Protein AF-A0A943BNL5-F1 (afdb_monomer)

Secondary structure (DSSP, 8-state):
--SS-HHHHHHHHTSS-HHHHHHHHHHH-S--HHHHHHHHHHH-TTHHHHHHHHH----

Nearest PDB structures (f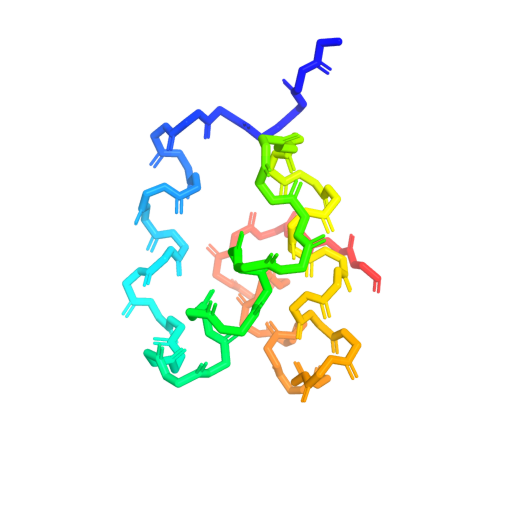oldseek):
  7yhr-assembly1_A  TM=5.767E-01  e=2.933E+00  Pseudomonas delhiensis
  6ws0-assembly1_HHH-2  TM=3.788E-01  e=3.343E+00  Homo sapiens
  2mtc-assembly1_A  TM=4.048E-01  e=6.863E+00  Borreliella burgdorferi N40

pLDDT: mean 95.12, std 5.56, range [60.22, 98.19]

Solvent-accessible surface area (backbone atoms only — not comparable to full-atom values): 3663 Å² total; per-residue (Å²): 130,78,91,59,50,68,74,56,50,57,59,55,55,72,78,50,58,67,68,62,49,54,49,48,47,71,76,48,62,90,65,56,63,65,61,50,50,53,53,44,30,74,78,36,61,72,53,43,54,53,34,35,76,77,66,75,39,88,129

Mean predicted aligned error: 2.43 Å

Structure (mmCIF, N/CA/C/O backbone):
data_AF-A0A943BNL5-F1
#
_entry.id   AF-A0A943BNL5-F1
#
loop_
_atom_site.group_PDB
_atom_site.id
_atom_site.type_symbol
_atom_site.label_atom_id
_atom_site.label_alt_id
_atom_site.label_comp_id
_atom_site.label_asym_id
_atom_site.label_entity_id
_atom_site.label_seq_id
_atom_site.pdbx_PDB_ins_code
_atom_site.Cartn_x
_atom_site.Cartn_y
_atom_site.Cartn_z
_atom_site.occupancy
_atom_site.B_iso_or_equiv
_atom_site.auth_seq_id
_atom_site.auth_comp_id
_atom_site.aut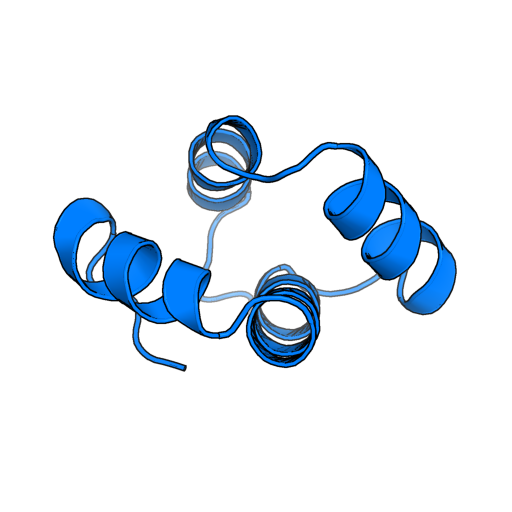h_asym_id
_atom_site.auth_atom_id
_atom_site.pdbx_PDB_model_num
ATOM 1 N N . MET A 1 1 ? 0.858 0.273 -21.794 1.00 60.22 1 MET A N 1
ATOM 2 C CA . MET A 1 1 ? 1.527 1.279 -20.944 1.00 60.22 1 MET A CA 1
ATOM 3 C C . MET A 1 1 ? 0.777 1.270 -19.631 1.00 60.22 1 MET A C 1
ATOM 5 O O . MET A 1 1 ? -0.439 1.391 -19.689 1.00 60.22 1 MET A O 1
ATOM 9 N N . SER A 1 2 ? 1.459 1.020 -18.514 1.00 79.31 2 SER A N 1
ATOM 10 C CA . SER A 1 2 ? 0.814 1.054 -17.197 1.00 79.31 2 SER A CA 1
ATOM 11 C C . SER A 1 2 ? 0.352 2.485 -16.911 1.00 79.31 2 SER A C 1
ATOM 13 O O . SER A 1 2 ? 1.156 3.409 -17.051 1.00 79.31 2 SER A O 1
ATOM 15 N N . TRP A 1 3 ? -0.913 2.687 -16.545 1.00 88.44 3 TRP A N 1
ATOM 16 C CA . TRP A 1 3 ? -1.417 3.974 -16.050 1.00 88.44 3 TRP A CA 1
ATOM 17 C C . TRP A 1 3 ? -1.168 4.150 -14.549 1.00 88.44 3 TRP A C 1
ATOM 19 O O . TRP A 1 3 ? -1.429 5.220 -13.997 1.00 88.44 3 TRP A O 1
ATOM 29 N N . ILE A 1 4 ? -0.589 3.136 -13.900 1.00 93.44 4 ILE A N 1
ATOM 30 C CA . ILE A 1 4 ? -0.072 3.210 -12.536 1.00 93.44 4 ILE A CA 1
ATOM 31 C C . ILE A 1 4 ? 1.462 3.159 -12.593 1.00 93.44 4 ILE A C 1
ATOM 33 O O . ILE A 1 4 ? 2.052 2.087 -12.764 1.00 93.44 4 ILE A O 1
ATOM 37 N N . PRO A 1 5 ? 2.147 4.308 -12.463 1.00 93.62 5 PRO A N 1
ATOM 38 C CA . PRO A 1 5 ? 3.600 4.343 -12.365 1.00 93.62 5 PRO A CA 1
ATOM 39 C C . PRO A 1 5 ? 4.106 3.525 -11.173 1.00 93.62 5 PRO A C 1
ATOM 41 O O . PRO A 1 5 ? 3.439 3.458 -10.137 1.00 93.62 5 PRO A O 1
ATOM 44 N N . GLN A 1 6 ? 5.317 2.970 -11.285 1.00 92.12 6 GLN A N 1
ATOM 45 C CA . GLN A 1 6 ? 5.928 2.186 -10.205 1.00 92.12 6 GLN A CA 1
ATOM 46 C C . GLN A 1 6 ? 5.992 2.978 -8.890 1.00 92.12 6 GLN A C 1
ATOM 48 O O . GLN A 1 6 ? 5.632 2.447 -7.849 1.00 92.12 6 GLN A O 1
ATOM 53 N N . GLU A 1 7 ? 6.307 4.278 -8.944 1.00 95.00 7 GLU A N 1
ATOM 54 C CA . GLU A 1 7 ? 6.316 5.151 -7.758 1.00 95.00 7 GLU A CA 1
ATOM 55 C C . GLU A 1 7 ? 4.960 5.223 -7.034 1.00 95.00 7 GLU A C 1
ATOM 57 O O . GLU A 1 7 ? 4.905 5.352 -5.810 1.00 95.00 7 GLU A O 1
ATOM 62 N N . LYS A 1 8 ? 3.848 5.138 -7.778 1.00 95.88 8 LYS A N 1
ATOM 63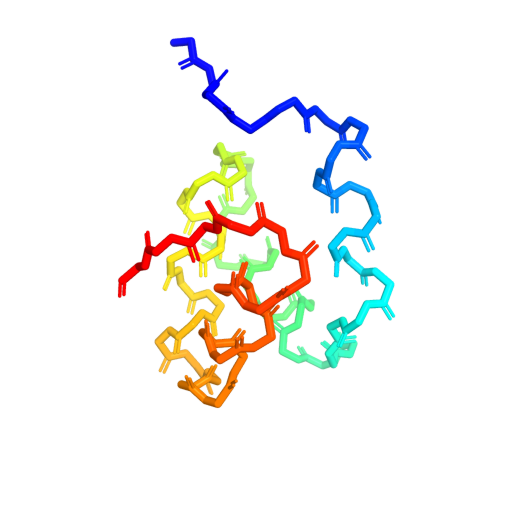 C CA . LYS A 1 8 ? 2.497 5.161 -7.214 1.00 95.88 8 LYS A CA 1
ATOM 64 C C . LYS A 1 8 ? 2.190 3.801 -6.599 1.00 95.88 8 LYS A C 1
ATOM 66 O O . LYS A 1 8 ? 1.677 3.743 -5.486 1.00 95.88 8 LYS A O 1
ATOM 71 N N . MET A 1 9 ? 2.570 2.722 -7.283 1.00 95.69 9 MET A N 1
ATOM 72 C CA . MET A 1 9 ? 2.438 1.358 -6.775 1.00 95.69 9 MET A CA 1
ATOM 73 C C . MET A 1 9 ? 3.236 1.141 -5.481 1.00 95.69 9 MET A C 1
ATOM 75 O O . MET A 1 9 ? 2.716 0.551 -4.535 1.00 95.69 9 MET A O 1
ATOM 79 N N . ASP A 1 10 ? 4.457 1.671 -5.397 1.00 95.88 10 ASP A N 1
ATOM 80 C CA . ASP A 1 10 ? 5.302 1.562 -4.205 1.00 95.88 10 ASP A CA 1
ATOM 81 C C . ASP A 1 10 ? 4.631 2.222 -2.992 1.00 95.88 10 ASP A C 1
ATOM 83 O O . ASP A 1 10 ? 4.577 1.613 -1.921 1.00 95.88 10 ASP A O 1
ATOM 87 N N . LYS A 1 11 ? 4.030 3.409 -3.175 1.00 97.81 11 LYS A N 1
ATOM 88 C CA . LYS A 1 11 ? 3.240 4.102 -2.139 1.00 97.81 11 LYS A CA 1
ATOM 89 C C . LYS A 1 11 ? 2.008 3.301 -1.721 1.00 97.81 11 LYS A C 1
ATOM 91 O O . LYS A 1 11 ? 1.784 3.120 -0.529 1.00 97.81 11 LYS A O 1
ATOM 96 N N . ILE A 1 12 ? 1.239 2.781 -2.680 1.00 97.50 12 ILE A N 1
ATOM 97 C CA . ILE A 1 12 ? 0.055 1.951 -2.399 1.00 97.50 12 ILE A CA 1
ATOM 98 C C . ILE A 1 12 ? 0.451 0.704 -1.593 1.00 97.50 12 ILE A C 1
ATOM 100 O O . ILE A 1 12 ? -0.246 0.311 -0.658 1.00 97.50 12 ILE A O 1
ATOM 104 N N . SER A 1 13 ? 1.604 0.107 -1.906 1.00 96.06 13 SER A N 1
ATOM 105 C CA . SER A 1 13 ? 2.074 -1.127 -1.271 1.00 96.06 13 SER A CA 1
ATOM 106 C C . SER A 1 13 ? 2.347 -1.003 0.234 1.00 96.06 13 SER A C 1
ATOM 108 O O . SER A 1 13 ? 2.384 -2.027 0.917 1.00 96.06 13 SER A O 1
ATOM 110 N N . VAL A 1 14 ? 2.517 0.223 0.748 1.00 97.25 14 VAL A N 1
ATOM 111 C CA . VAL A 1 14 ? 2.698 0.515 2.181 1.00 97.25 14 VAL A CA 1
ATOM 112 C C . VAL A 1 14 ? 1.412 0.270 2.974 1.00 97.25 14 VAL A C 1
ATOM 114 O O . VAL A 1 14 ? 1.481 -0.107 4.140 1.00 97.25 14 VAL A O 1
ATOM 117 N N . TYR A 1 15 ? 0.249 0.433 2.342 1.00 97.62 15 TYR A N 1
ATOM 118 C CA . TYR A 1 15 ? -1.06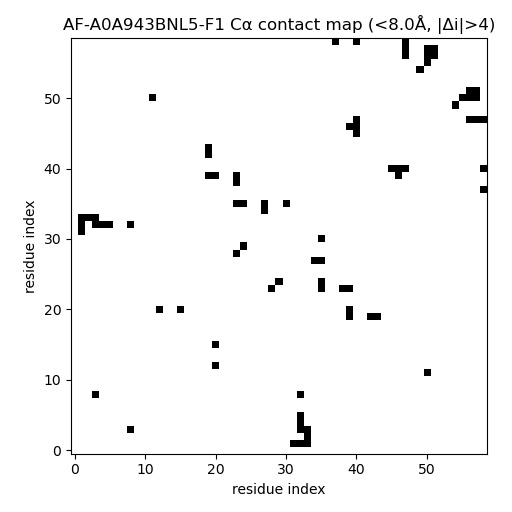0 0.254 2.975 1.00 97.62 15 TYR A CA 1
ATOM 119 C C . TYR A 1 15 ? -1.573 -1.191 2.899 1.00 97.62 15 TYR A C 1
ATOM 121 O O . TYR A 1 15 ? -2.596 -1.519 3.494 1.00 97.62 15 TYR A O 1
ATOM 129 N N . MET A 1 16 ? -0.892 -2.063 2.152 1.00 97.31 16 MET A N 1
ATOM 130 C CA . MET A 1 16 ? -1.331 -3.438 1.936 1.00 97.31 16 MET A CA 1
ATOM 131 C C . MET A 1 16 ? -1.009 -4.346 3.120 1.00 97.31 16 MET A C 1
ATOM 133 O O . MET A 1 16 ? 0.082 -4.307 3.693 1.00 97.31 16 MET A O 1
ATOM 137 N N . ASP A 1 17 ? -1.910 -5.286 3.384 1.00 98.19 17 ASP A N 1
ATOM 138 C CA . ASP A 1 17 ? -1.608 -6.437 4.216 1.00 98.19 17 ASP A CA 1
ATOM 139 C C . ASP A 1 17 ? -0.516 -7.295 3.557 1.00 98.19 17 ASP A C 1
ATOM 141 O O . ASP A 1 17 ? -0.602 -7.712 2.396 1.00 98.19 17 ASP A O 1
ATOM 145 N N . ASN A 1 18 ? 0.531 -7.591 4.325 1.00 96.88 18 ASN A N 1
ATOM 146 C CA . ASN A 1 18 ? 1.701 -8.305 3.828 1.00 96.88 18 ASN A CA 1
ATOM 147 C C . ASN A 1 18 ? 1.392 -9.742 3.390 1.00 96.88 18 ASN A C 1
ATOM 149 O O . ASN A 1 18 ? 2.058 -10.254 2.487 1.00 96.88 18 ASN A O 1
ATOM 153 N N . THR A 1 19 ? 0.421 -10.401 4.023 1.00 97.94 19 THR A N 1
ATOM 154 C CA . THR A 1 19 ? 0.032 -11.776 3.691 1.00 97.94 19 THR A CA 1
ATOM 155 C C . THR A 1 19 ? -0.694 -11.796 2.354 1.00 97.94 19 THR A C 1
ATOM 157 O O . THR A 1 19 ? -0.266 -12.510 1.443 1.00 97.94 19 THR A O 1
ATOM 160 N N . LYS A 1 20 ? -1.709 -10.938 2.189 1.00 97.81 20 LYS A N 1
ATOM 161 C CA . LYS A 1 20 ? -2.447 -10.789 0.927 1.00 97.81 20 LYS A CA 1
ATOM 162 C C . LYS A 1 20 ? -1.527 -10.345 -0.210 1.00 97.81 20 LYS A C 1
ATOM 164 O O . LYS A 1 20 ? -1.523 -10.950 -1.278 1.00 97.81 20 LYS A O 1
ATOM 169 N N . ARG A 1 21 ? -0.652 -9.362 0.035 1.00 97.19 21 ARG A N 1
ATOM 170 C CA . ARG A 1 21 ? 0.315 -8.864 -0.960 1.00 97.19 21 ARG A CA 1
ATOM 171 C C . ARG A 1 21 ? 1.240 -9.972 -1.464 1.00 97.19 21 ARG A C 1
ATOM 173 O O . ARG A 1 21 ? 1.445 -10.104 -2.668 1.00 97.19 21 ARG A O 1
ATOM 180 N N . LYS A 1 22 ? 1.785 -10.794 -0.559 1.00 97.19 22 LYS A N 1
ATOM 181 C CA . LYS A 1 22 ? 2.633 -11.942 -0.927 1.00 97.19 22 LYS A CA 1
ATOM 182 C C . LYS A 1 22 ? 1.860 -13.004 -1.703 1.00 97.19 22 LYS A C 1
ATOM 184 O O . LYS A 1 22 ? 2.442 -13.617 -2.593 1.00 97.19 22 LYS A O 1
ATOM 189 N N . GLN A 1 23 ? 0.589 -13.226 -1.375 1.00 97.75 23 GLN A N 1
ATOM 190 C CA . GLN A 1 23 ? -0.262 -14.144 -2.124 1.00 97.75 23 GLN A CA 1
ATOM 191 C C . GLN A 1 23 ? -0.436 -13.667 -3.571 1.00 97.75 23 GLN A C 1
ATOM 193 O O . GLN A 1 23 ? -0.076 -14.404 -4.483 1.00 97.75 23 GLN A O 1
ATOM 198 N N . VAL A 1 24 ? -0.876 -12.422 -3.786 1.00 97.44 24 VAL A N 1
ATOM 199 C CA . VAL A 1 24 ? -1.042 -11.862 -5.141 1.00 97.44 24 VAL A CA 1
ATOM 200 C C . VAL A 1 24 ? 0.271 -11.899 -5.921 1.00 97.44 24 VAL A C 1
ATOM 202 O O . VAL A 1 24 ? 0.292 -12.289 -7.085 1.00 97.44 24 VAL A O 1
ATOM 205 N N . HIS A 1 25 ? 1.388 -11.566 -5.268 1.00 95.81 25 HIS A N 1
ATOM 206 C CA . HIS A 1 25 ? 2.703 -11.611 -5.904 1.00 95.81 25 HIS A CA 1
ATOM 207 C C . HIS A 1 25 ? 3.084 -13.024 -6.366 1.00 95.81 25 HIS A C 1
ATOM 209 O O . HIS A 1 25 ? 3.618 -13.182 -7.455 1.00 95.81 25 HIS A O 1
ATOM 215 N N . ARG A 1 26 ? 2.784 -14.066 -5.580 1.00 96.81 26 ARG A N 1
ATOM 216 C CA . ARG A 1 26 ? 3.021 -15.462 -5.988 1.00 96.81 26 ARG A CA 1
ATOM 217 C C . ARG A 1 26 ? 2.108 -15.910 -7.126 1.00 96.81 26 ARG A C 1
ATOM 219 O O . ARG A 1 26 ? 2.524 -16.740 -7.923 1.00 96.81 26 ARG A O 1
ATOM 226 N N . GLU A 1 27 ? 0.877 -15.408 -7.163 1.00 96.12 27 GLU A N 1
ATOM 227 C CA . GLU A 1 27 ? -0.118 -15.782 -8.171 1.00 96.12 27 GLU A CA 1
ATOM 228 C C . GLU A 1 27 ? 0.163 -15.142 -9.535 1.00 96.12 27 GLU A C 1
ATOM 230 O O . GLU A 1 27 ? -0.058 -15.783 -10.558 1.00 96.12 27 GLU A O 1
ATOM 235 N N . LEU A 1 28 ? 0.626 -13.887 -9.551 1.00 95.50 28 LEU A N 1
ATOM 236 C CA . LEU A 1 28 ? 0.642 -13.072 -10.767 1.00 95.50 28 LEU A CA 1
ATOM 237 C C . LEU A 1 28 ? 2.026 -12.583 -11.205 1.00 95.50 28 LEU A C 1
ATOM 239 O O . LEU A 1 28 ? 2.144 -12.123 -12.335 1.00 95.50 28 LEU A O 1
ATOM 243 N N . ALA A 1 29 ? 3.077 -12.647 -10.378 1.00 92.31 29 ALA A N 1
ATOM 244 C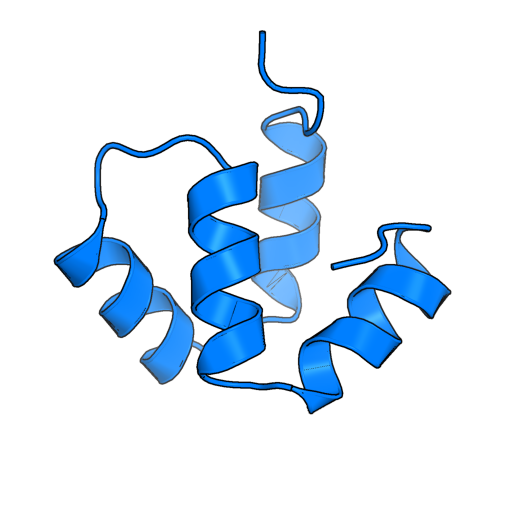 CA . ALA A 1 29 ? 4.365 -12.082 -10.784 1.00 92.31 29 ALA A CA 1
ATOM 245 C C . ALA A 1 29 ? 5.031 -12.885 -11.928 1.00 92.31 29 ALA A C 1
ATOM 247 O O . ALA A 1 29 ? 5.127 -14.111 -11.836 1.00 92.31 29 ALA A O 1
ATOM 248 N N . PRO A 1 30 ? 5.582 -12.210 -12.957 1.00 92.81 30 PRO A N 1
ATOM 249 C CA . PRO A 1 30 ? 5.536 -10.763 -13.190 1.00 92.81 30 PRO A CA 1
ATOM 250 C C . PRO A 1 30 ? 4.192 -10.306 -13.796 1.00 92.81 30 PRO A C 1
ATOM 252 O O . PRO A 1 30 ? 3.726 -10.879 -14.775 1.00 92.81 30 PRO A O 1
ATOM 255 N N . CYS A 1 31 ? 3.612 -9.222 -13.269 1.00 93.56 31 CYS A N 1
ATOM 256 C CA . CYS A 1 31 ? 2.371 -8.619 -13.776 1.00 93.56 31 CYS A CA 1
ATOM 257 C C . CYS A 1 31 ? 2.444 -7.089 -13.803 1.00 93.56 31 CYS A C 1
ATOM 259 O O . CYS A 1 31 ? 3.325 -6.488 -13.181 1.00 93.56 31 CYS A O 1
ATOM 261 N N . ALA A 1 32 ? 1.491 -6.458 -14.493 1.00 93.94 32 ALA A N 1
ATOM 262 C CA . ALA A 1 32 ? 1.30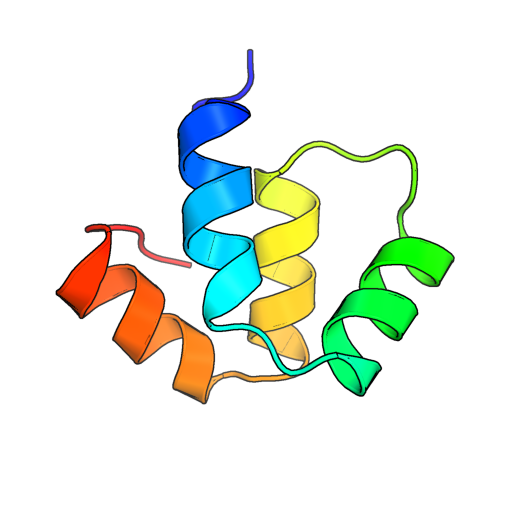7 -5.016 -14.411 1.00 93.94 32 ALA A CA 1
ATOM 263 C C . ALA A 1 32 ? 0.724 -4.614 -13.035 1.00 93.94 32 ALA A C 1
ATOM 265 O O . ALA A 1 32 ? 0.029 -5.420 -12.400 1.00 93.94 32 ALA A O 1
ATOM 266 N N . PRO A 1 33 ? 0.986 -3.388 -12.544 1.00 95.44 33 PRO A N 1
ATOM 267 C CA . PRO A 1 33 ? 0.425 -2.900 -11.283 1.00 95.44 33 PRO A CA 1
ATOM 268 C C . PRO A 1 33 ? -1.110 -2.937 -11.233 1.00 95.44 33 PRO A C 1
ATOM 270 O O . PRO A 1 33 ? -1.685 -3.203 -10.182 1.00 95.44 33 PRO A O 1
ATOM 273 N N . GLU A 1 34 ? -1.782 -2.712 -12.360 1.00 95.19 34 GLU A N 1
ATOM 274 C CA . GLU A 1 34 ? -3.240 -2.762 -12.475 1.00 95.19 34 GLU A CA 1
ATOM 275 C C . GLU A 1 34 ? -3.786 -4.161 -12.211 1.00 95.19 34 GLU A C 1
ATOM 277 O O . GLU A 1 34 ? -4.720 -4.322 -11.426 1.00 95.19 34 GLU A O 1
ATOM 282 N N . ASP A 1 35 ? -3.187 -5.174 -12.842 1.00 95.88 35 ASP A N 1
ATOM 283 C CA . ASP A 1 35 ? -3.577 -6.573 -12.660 1.00 95.88 35 ASP A CA 1
ATOM 284 C C . ASP A 1 35 ? -3.340 -7.007 -11.211 1.00 95.88 35 ASP A C 1
ATOM 286 O O . ASP A 1 35 ? -4.178 -7.682 -10.606 1.00 95.88 35 ASP A O 1
ATOM 290 N N . PHE A 1 36 ? -2.229 -6.547 -10.625 1.00 96.56 36 PHE A N 1
ATOM 291 C CA . PHE A 1 36 ? -1.926 -6.772 -9.219 1.00 96.56 36 PHE A CA 1
ATOM 292 C C . PHE A 1 36 ? -3.005 -6.176 -8.312 1.00 96.56 36 PHE A C 1
ATOM 294 O O . PHE A 1 36 ? -3.548 -6.873 -7.455 1.00 96.56 36 PHE A O 1
ATOM 301 N N . LEU A 1 37 ? -3.327 -4.890 -8.482 1.00 97.06 37 LEU A N 1
ATOM 302 C CA . LEU A 1 37 ? -4.290 -4.198 -7.627 1.00 97.06 37 LEU A CA 1
ATOM 303 C C . LEU A 1 37 ? -5.699 -4.744 -7.796 1.00 97.06 37 LEU A C 1
ATOM 305 O O . LEU A 1 37 ? -6.381 -4.956 -6.798 1.00 97.06 37 LEU A O 1
ATOM 309 N N . ARG A 1 38 ? -6.110 -5.062 -9.024 1.00 96.75 38 ARG A N 1
ATOM 310 C CA . ARG A 1 38 ? -7.415 -5.669 -9.279 1.00 96.75 38 ARG A CA 1
ATOM 311 C C . ARG A 1 38 ? -7.553 -7.005 -8.556 1.00 96.75 38 ARG A C 1
ATOM 313 O O . ARG A 1 38 ? -8.570 -7.262 -7.916 1.00 96.75 38 ARG A O 1
ATOM 320 N N . ARG A 1 39 ? -6.515 -7.846 -8.598 1.00 97.75 39 ARG A N 1
ATOM 321 C CA . ARG A 1 39 ? -6.503 -9.110 -7.853 1.00 97.75 39 ARG A CA 1
ATOM 322 C C . ARG A 1 39 ? -6.473 -8.891 -6.344 1.00 97.75 39 ARG A C 1
ATOM 324 O O . ARG A 1 39 ? -7.167 -9.604 -5.623 1.00 97.75 39 ARG A O 1
ATOM 331 N N . TYR A 1 40 ? -5.708 -7.909 -5.877 1.00 97.94 40 TYR A N 1
ATOM 332 C CA . TYR A 1 40 ? -5.649 -7.553 -4.465 1.00 97.94 40 TYR A CA 1
ATOM 333 C C . TYR A 1 40 ? -7.017 -7.091 -3.942 1.00 97.94 40 TYR A C 1
ATOM 335 O O . TYR A 1 40 ? -7.454 -7.581 -2.910 1.00 97.94 40 TYR A O 1
ATOM 343 N N . VAL A 1 41 ? -7.736 -6.238 -4.680 1.00 97.94 41 VAL A N 1
ATOM 344 C CA . VAL A 1 41 ? -9.091 -5.773 -4.330 1.00 97.94 41 VAL A CA 1
ATOM 345 C C . VAL A 1 41 ? -10.104 -6.921 -4.302 1.00 97.94 41 VAL A C 1
ATOM 347 O O . VAL A 1 41 ? -10.980 -6.940 -3.448 1.00 97.94 41 VAL A O 1
ATOM 350 N N . ILE A 1 42 ? -9.969 -7.933 -5.167 1.00 97.56 42 ILE A N 1
ATOM 351 C CA . ILE A 1 42 ? -10.815 -9.140 -5.088 1.00 97.56 42 ILE A CA 1
ATOM 352 C C . ILE A 1 42 ? -10.580 -9.905 -3.772 1.00 97.56 42 ILE A C 1
ATOM 354 O O . ILE A 1 42 ? -11.521 -10.469 -3.216 1.00 97.56 42 ILE A O 1
ATOM 358 N N . LEU A 1 43 ? -9.338 -9.947 -3.278 1.00 97.12 43 LEU A N 1
ATOM 359 C CA . LEU A 1 43 ? -9.001 -10.571 -1.991 1.00 97.12 43 LEU A CA 1
ATOM 360 C C . LEU A 1 43 ? -9.337 -9.678 -0.788 1.00 97.12 43 LEU A C 1
ATOM 362 O O . LEU A 1 43 ? -9.513 -10.189 0.317 1.00 97.12 43 LEU A O 1
ATOM 366 N N . ASP A 1 44 ? -9.384 -8.363 -0.991 1.00 97.69 44 ASP A N 1
ATOM 367 C CA . ASP A 1 44 ? -9.599 -7.352 0.041 1.00 97.69 44 ASP A CA 1
ATOM 368 C C . ASP A 1 44 ? -10.474 -6.199 -0.484 1.00 97.69 44 ASP A C 1
ATOM 370 O O . ASP A 1 44 ? -9.954 -5.139 -0.848 1.00 97.69 44 ASP A O 1
ATOM 374 N N . PRO A 1 45 ? -11.806 -6.385 -0.563 1.00 97.31 45 PRO A N 1
ATOM 375 C CA . PRO A 1 45 ? -12.698 -5.397 -1.171 1.00 97.31 45 PRO A CA 1
ATOM 376 C C . PRO A 1 45 ? -12.684 -4.038 -0.466 1.00 97.31 45 PRO A C 1
ATOM 378 O O . PRO A 1 45 ? -12.858 -3.006 -1.109 1.00 97.31 45 PRO A O 1
ATOM 381 N N . GLU A 1 46 ? -12.429 -4.014 0.844 1.00 97.06 46 GLU A N 1
ATOM 382 C CA . GLU A 1 46 ? -12.316 -2.772 1.617 1.00 97.06 46 GLU A CA 1
ATOM 383 C C . GLU A 1 46 ? -11.117 -1.926 1.170 1.00 97.06 46 GLU A C 1
ATOM 385 O O . GLU A 1 46 ? -11.149 -0.700 1.264 1.00 97.06 46 GLU A O 1
ATOM 390 N N . PHE A 1 47 ? -10.090 -2.545 0.582 1.00 97.56 47 PHE A N 1
ATOM 391 C CA . PHE A 1 47 ? -8.949 -1.820 0.034 1.00 97.56 47 PHE A CA 1
ATOM 392 C C . PHE A 1 47 ? -9.335 -0.911 -1.145 1.00 97.56 47 PHE A C 1
ATOM 394 O O . PHE A 1 47 ? -8.673 0.100 -1.374 1.00 97.56 47 PHE A O 1
ATOM 401 N N . ALA A 1 48 ? -10.433 -1.202 -1.857 1.00 97.50 48 ALA A N 1
ATOM 402 C CA . ALA A 1 48 ? -10.950 -0.317 -2.906 1.00 97.50 48 ALA A CA 1
ATOM 403 C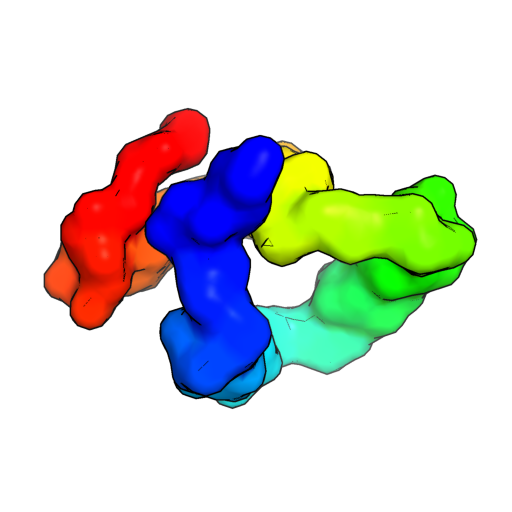 C . ALA A 1 48 ? -11.357 1.062 -2.363 1.00 97.50 48 ALA A C 1
ATOM 405 O O . ALA A 1 48 ? -11.209 2.063 -3.060 1.00 97.50 48 ALA A O 1
ATOM 406 N N . ILE A 1 49 ? -11.826 1.129 -1.112 1.00 97.38 49 ILE A N 1
ATOM 407 C CA . ILE A 1 49 ? -12.179 2.392 -0.448 1.00 97.38 49 ILE A CA 1
ATOM 408 C C . ILE A 1 49 ? -10.924 3.249 -0.287 1.00 97.38 49 ILE A C 1
ATOM 410 O O . ILE A 1 49 ? -10.914 4.401 -0.704 1.00 97.38 49 ILE A O 1
ATOM 414 N N . LEU A 1 50 ? -9.840 2.659 0.220 1.00 97.19 50 LEU A N 1
ATOM 415 C CA . LEU A 1 50 ? -8.557 3.343 0.383 1.00 97.19 50 LEU A CA 1
ATOM 416 C C . LEU A 1 50 ? -7.981 3.801 -0.963 1.00 97.19 50 LEU A C 1
ATOM 418 O O . LEU A 1 50 ? -7.485 4.918 -1.080 1.00 97.19 50 LEU A O 1
ATOM 422 N N . LEU A 1 51 ? -8.069 2.963 -1.998 1.00 97.50 51 LEU A N 1
ATOM 423 C CA . LEU A 1 51 ? -7.604 3.313 -3.342 1.00 97.50 51 LEU A CA 1
ATOM 424 C C . LEU A 1 51 ? -8.366 4.503 -3.934 1.00 97.50 51 LEU A C 1
ATOM 426 O O . LEU A 1 51 ? -7.750 5.385 -4.540 1.00 97.50 51 LEU A O 1
ATOM 430 N N . ARG A 1 52 ? -9.682 4.557 -3.728 1.00 97.50 52 ARG A N 1
ATOM 431 C CA . ARG A 1 52 ? -10.507 5.679 -4.169 1.00 97.50 52 ARG A CA 1
ATOM 432 C C . ARG A 1 52 ? -10.182 6.944 -3.378 1.00 97.50 52 ARG A C 1
ATOM 434 O O . ARG A 1 52 ? -9.923 7.979 -3.988 1.00 97.50 52 ARG A O 1
ATOM 441 N N . ASP A 1 53 ? -10.169 6.847 -2.053 1.00 97.44 53 ASP A N 1
ATOM 442 C CA . ASP A 1 53 ? -10.117 8.009 -1.167 1.00 97.44 53 ASP A CA 1
ATOM 443 C C . ASP A 1 53 ? -8.704 8.635 -1.120 1.00 97.44 53 ASP A C 1
ATOM 445 O O . ASP A 1 53 ? -8.578 9.855 -1.191 1.00 97.44 53 ASP A O 1
ATOM 449 N N . GLU A 1 54 ? -7.635 7.825 -1.119 1.00 97.25 54 GLU A N 1
ATOM 450 C CA . GLU A 1 54 ? -6.246 8.313 -1.008 1.00 97.25 54 GLU A CA 1
ATOM 451 C C . GLU A 1 54 ? -5.527 8.464 -2.360 1.00 97.25 54 GLU A C 1
ATOM 453 O O . GLU A 1 54 ? -4.601 9.266 -2.496 1.00 97.25 54 GLU A O 1
ATOM 458 N N . PHE A 1 55 ? -5.913 7.683 -3.378 1.00 95.56 55 PHE A N 1
ATOM 459 C CA . PHE A 1 55 ? -5.179 7.612 -4.651 1.00 95.56 55 PHE A CA 1
ATOM 460 C C . PHE A 1 55 ? -6.010 7.977 -5.884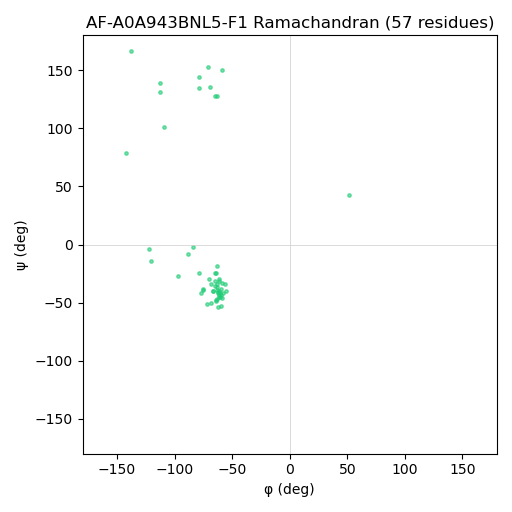 1.00 95.56 55 PHE A C 1
ATOM 462 O O . PHE A 1 55 ? -5.445 8.008 -6.990 1.00 95.56 55 PHE A O 1
ATOM 469 N N . SER A 1 56 ? -7.309 8.248 -5.708 1.00 95.94 56 SER A N 1
ATOM 470 C CA . SER A 1 56 ? -8.277 8.481 -6.787 1.00 95.94 56 SER A CA 1
ATOM 471 C C . SER A 1 56 ? -8.247 7.367 -7.840 1.00 95.94 56 SER A C 1
ATOM 473 O O . SER A 1 56 ?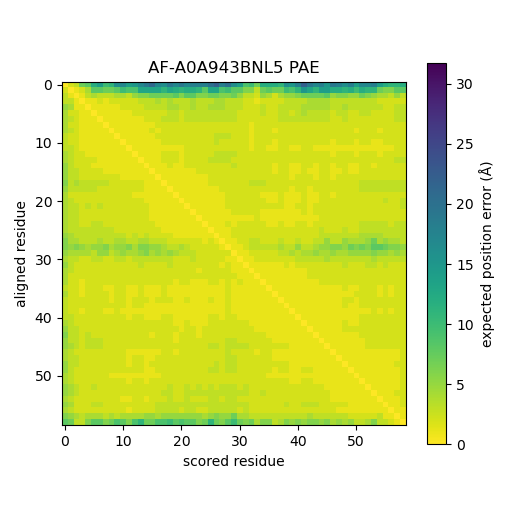 -8.215 7.633 -9.042 1.00 95.94 56 SER A O 1
ATOM 475 N N . ILE A 1 57 ? -8.172 6.112 -7.383 1.00 95.31 57 ILE A N 1
ATOM 476 C CA . ILE A 1 57 ? -8.210 4.916 -8.227 1.00 95.31 57 ILE A CA 1
ATOM 477 C C . ILE A 1 57 ? -9.496 4.135 -7.951 1.00 95.31 57 ILE A C 1
ATOM 479 O O . ILE A 1 57 ? -9.792 3.823 -6.801 1.00 95.31 57 ILE A O 1
ATOM 483 N N . GLU A 1 58 ? -10.211 3.758 -9.011 1.00 92.81 58 GLU A N 1
ATOM 484 C CA . GLU A 1 58 ? -11.425 2.939 -8.941 1.00 92.81 58 GLU A CA 1
ATOM 485 C C . GLU A 1 58 ? -11.191 1.560 -9.582 1.00 92.81 58 GLU A C 1
ATOM 487 O O . GLU A 1 58 ? -10.534 1.463 -10.623 1.00 92.81 58 GLU A O 1
ATOM 492 N N . PHE A 1 59 ? -11.718 0.503 -8.952 1.00 85.56 59 PHE A N 1
ATOM 493 C CA . PHE A 1 59 ? -11.596 -0.900 -9.372 1.00 85.56 59 PHE A CA 1
ATOM 494 C C . PHE A 1 59 ? -12.929 -1.642 -9.303 1.00 85.56 59 PHE A C 1
ATOM 496 O O . PHE A 1 59 ? -13.741 -1.304 -8.413 1.00 85.56 59 PHE A O 1
#

Foldseek 3Di:
DAPQDPVNLVVLVVVDDPVLLVVLCVVAPPDHSVSSVVSSCVVPVVSQVVCCPVPVDHD

Radius of gyration: 10.42 Å; Cα contacts (8 Å, |Δi|>4): 41; chains: 1; bounding box: 19×24×25 Å

Sequence (59 aa):
MSWIPQEKMDKISVYMDNTKRKQVHRELAPCAPEDFLRRYVILDPEFAILLRDEFSIEF